Protein AF-A0A950G570-F1 (afdb_monomer_lite)

pLDDT: mean 80.99, std 10.42, range [51.06, 92.0]

Secondary structure (DSSP, 8-state):
-THHHHHHHHHHHTSHHHHHHHHIIIIIHHHHHHHHHHTTTS-HHHHHHHHHHHHHHHHHHHHHHHHHHHHHHHHHHHHHHT-

Structure (mmCIF, N/CA/C/O backbone):
data_AF-A0A950G570-F1
#
_entry.id   AF-A0A950G570-F1
#
loop_
_atom_site.group_PDB
_atom_site.id
_atom_site.type_symbol
_atom_site.label_atom_id
_atom_site.label_alt_id
_atom_site.label_comp_id
_atom_site.label_asym_id
_atom_site.label_entity_id
_atom_site.label_seq_id
_atom_site.pdbx_PDB_ins_code
_atom_site.Cartn_x
_atom_site.Cartn_y
_atom_site.Cartn_z
_atom_site.occupancy
_atom_site.B_iso_or_equiv
_atom_site.auth_seq_id
_atom_site.auth_comp_id
_atom_site.auth_asym_id
_atom_site.auth_atom_id
_atom_site.pdbx_PDB_model_num
ATOM 1 N N . MET A 1 1 ? 6.323 6.944 28.718 1.00 51.06 1 MET A N 1
ATOM 2 C CA . MET A 1 1 ? 6.084 7.744 27.488 1.00 51.06 1 MET A CA 1
ATOM 3 C C . MET A 1 1 ? 5.575 6.935 26.281 1.00 51.06 1 MET A C 1
ATOM 5 O O . MET A 1 1 ? 4.844 7.510 25.486 1.00 51.06 1 MET A O 1
ATOM 9 N N . GLN A 1 2 ? 5.871 5.633 26.130 1.00 51.50 2 GLN A N 1
ATOM 10 C CA . GLN A 1 2 ? 5.460 4.826 24.956 1.00 51.50 2 GLN A CA 1
ATOM 11 C C . GLN A 1 2 ? 3.942 4.604 24.779 1.00 51.50 2 GLN A C 1
ATOM 13 O O . GLN A 1 2 ? 3.473 4.557 23.643 1.00 51.50 2 GLN A O 1
ATOM 18 N N . ALA A 1 3 ? 3.153 4.542 25.860 1.00 58.72 3 ALA A N 1
ATOM 19 C CA . ALA A 1 3 ? 1.695 4.362 25.768 1.00 58.72 3 ALA A CA 1
ATOM 20 C C . ALA A 1 3 ? 0.999 5.473 24.951 1.00 58.72 3 ALA A C 1
ATOM 22 O O . ALA A 1 3 ? -0.001 5.226 24.284 1.00 58.72 3 ALA A O 1
ATOM 23 N N . ASN A 1 4 ? 1.569 6.683 24.934 1.00 68.88 4 ASN A N 1
ATOM 24 C CA . ASN A 1 4 ? 1.003 7.821 24.210 1.00 68.88 4 ASN A CA 1
ATOM 25 C C . ASN A 1 4 ? 1.217 7.725 22.684 1.00 68.88 4 ASN A C 1
ATOM 27 O O . ASN A 1 4 ? 0.418 8.245 21.909 1.00 68.88 4 ASN A O 1
ATOM 31 N N . LEU A 1 5 ? 2.275 7.035 22.237 1.00 64.56 5 LEU A N 1
ATOM 32 C CA . LEU A 1 5 ? 2.567 6.826 20.815 1.00 64.56 5 LEU A CA 1
ATOM 33 C C . LEU A 1 5 ? 1.625 5.791 20.201 1.00 64.56 5 LEU A C 1
ATOM 35 O O . LEU A 1 5 ? 1.035 6.067 19.163 1.00 64.56 5 LEU A O 1
ATOM 39 N N . LEU A 1 6 ? 1.414 4.651 20.864 1.00 63.88 6 LEU A N 1
ATOM 40 C CA . LEU A 1 6 ? 0.488 3.615 20.387 1.00 63.88 6 LEU A CA 1
ATOM 41 C C . LEU A 1 6 ? -0.953 4.132 20.299 1.00 63.88 6 LEU A C 1
ATOM 43 O O . LEU A 1 6 ? -1.632 3.893 19.304 1.00 63.88 6 LEU A O 1
ATOM 47 N N . LEU A 1 7 ? -1.393 4.913 21.290 1.00 64.00 7 LEU A N 1
ATOM 48 C CA . LEU A 1 7 ? -2.707 5.560 21.268 1.00 64.00 7 LEU A CA 1
ATOM 49 C C . LEU A 1 7 ? -2.816 6.611 20.152 1.00 64.00 7 LEU A C 1
ATOM 51 O O . LEU A 1 7 ? -3.850 6.696 19.487 1.00 64.00 7 LEU A O 1
ATOM 55 N N . ARG A 1 8 ? -1.746 7.375 19.884 1.00 61.94 8 ARG A N 1
ATOM 56 C CA . ARG A 1 8 ? -1.696 8.309 18.746 1.00 61.94 8 ARG A CA 1
ATOM 57 C C . ARG A 1 8 ? -1.734 7.596 17.400 1.00 61.94 8 ARG A C 1
ATOM 59 O O . ARG A 1 8 ? -2.482 8.031 16.531 1.00 61.94 8 ARG A O 1
ATOM 66 N N . PHE A 1 9 ? -0.978 6.515 17.228 1.00 62.19 9 PHE A N 1
ATOM 67 C CA . PHE A 1 9 ? -0.995 5.715 16.003 1.00 62.19 9 PHE A CA 1
ATOM 68 C C . PHE A 1 9 ? -2.358 5.055 15.784 1.00 62.19 9 PHE A C 1
ATOM 70 O O . PHE A 1 9 ? -2.893 5.133 14.683 1.00 62.19 9 PHE A O 1
ATOM 77 N N . GLY A 1 10 ? -2.973 4.506 16.835 1.00 61.56 10 GLY A N 1
ATOM 78 C CA . GLY A 1 10 ? -4.332 3.966 16.775 1.00 61.56 10 GLY A CA 1
ATOM 79 C C . GLY A 1 10 ? -5.364 5.014 16.348 1.00 61.56 10 GLY A C 1
ATOM 80 O O . GLY A 1 10 ? -6.152 4.769 15.437 1.00 61.56 10 GLY A O 1
ATOM 81 N N . ASN A 1 11 ? -5.316 6.222 16.921 1.00 67.44 11 ASN A N 1
ATOM 82 C CA . ASN A 1 11 ? -6.194 7.327 16.510 1.00 67.44 11 ASN A CA 1
ATOM 83 C C . ASN A 1 11 ? -5.886 7.865 15.106 1.00 67.44 11 ASN A C 1
ATOM 85 O O . ASN A 1 11 ? -6.789 8.336 14.415 1.00 67.44 11 ASN A O 1
ATOM 89 N N . TYR A 1 12 ? -4.627 7.808 14.675 1.00 65.12 12 TYR A N 1
ATOM 90 C CA . TYR A 1 12 ? -4.226 8.213 13.334 1.00 65.12 12 TYR A CA 1
ATOM 91 C C . TYR A 1 12 ? -4.768 7.239 12.282 1.00 65.12 12 TYR A C 1
ATOM 93 O O . TYR A 1 12 ? -5.391 7.681 11.319 1.00 65.12 12 TYR A O 1
ATOM 101 N N . ILE A 1 13 ? -4.607 5.933 12.511 1.00 66.00 13 ILE A N 1
ATOM 102 C CA . ILE A 1 13 ? -5.066 4.839 11.642 1.00 66.00 13 ILE A CA 1
ATOM 103 C C . ILE A 1 13 ? -6.600 4.695 11.676 1.00 66.00 13 ILE A C 1
ATOM 105 O O . ILE A 1 13 ? -7.200 4.294 10.690 1.00 66.00 13 ILE A O 1
ATOM 109 N N . SER A 1 14 ? -7.261 5.118 12.757 1.00 69.62 14 SER A N 1
ATOM 110 C CA . SER A 1 14 ? -8.729 5.226 12.876 1.00 69.62 14 SER A CA 1
ATOM 111 C C . SER A 1 14 ? -9.374 6.206 11.875 1.00 69.62 14 SER A C 1
ATOM 113 O O . SER A 1 14 ? -10.593 6.246 11.710 1.00 69.62 14 SER A O 1
ATOM 115 N N . ARG A 1 15 ? -8.588 7.006 11.147 1.00 77.31 15 ARG A N 1
ATOM 116 C CA . ARG A 1 15 ? -9.109 7.795 10.027 1.00 77.31 15 ARG A CA 1
ATOM 117 C C . ARG A 1 15 ? -8.924 7.022 8.726 1.00 77.31 15 ARG A C 1
ATOM 119 O O . ARG A 1 15 ? -7.794 6.769 8.319 1.00 77.31 15 ARG A O 1
ATOM 126 N N . LYS A 1 16 ? -10.031 6.760 8.022 1.00 76.62 16 LYS A N 1
ATOM 127 C CA . LYS A 1 16 ? -10.064 6.085 6.711 1.00 76.62 16 LYS A CA 1
ATOM 128 C C . LYS A 1 16 ? -8.933 6.504 5.747 1.00 76.62 16 LYS A C 1
ATOM 130 O O . LYS A 1 16 ? -8.246 5.611 5.264 1.00 76.62 16 LYS A O 1
ATOM 135 N N . PRO A 1 17 ? -8.677 7.800 5.463 1.00 80.94 17 PRO A N 1
ATOM 136 C CA . PRO A 1 17 ? -7.612 8.177 4.527 1.00 80.94 17 PRO A CA 1
ATOM 137 C C . PRO A 1 17 ? -6.211 7.775 5.008 1.00 80.94 17 PRO A C 1
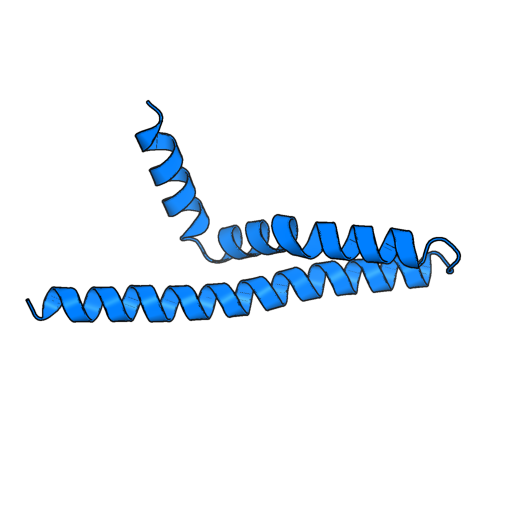ATOM 139 O O . PRO A 1 17 ? -5.389 7.348 4.205 1.00 80.94 17 PRO A O 1
ATOM 142 N N . ASN A 1 18 ? -5.952 7.841 6.314 1.00 82.56 18 ASN A N 1
ATOM 143 C CA . ASN A 1 18 ? -4.660 7.475 6.891 1.00 82.56 18 ASN A CA 1
ATOM 144 C C . ASN A 1 18 ? -4.460 5.954 6.913 1.00 82.56 18 ASN A C 1
ATOM 146 O O . ASN A 1 18 ? -3.352 5.486 6.669 1.00 82.56 18 ASN A O 1
ATOM 150 N N . PHE A 1 19 ? -5.525 5.183 7.167 1.00 85.69 19 PHE A N 1
ATOM 151 C CA . PHE A 1 19 ? -5.497 3.723 7.039 1.00 85.69 19 PHE A CA 1
ATOM 152 C C . PHE A 1 19 ? -5.171 3.301 5.608 1.00 85.69 19 PHE A C 1
ATOM 154 O O . PHE A 1 19 ? -4.327 2.438 5.390 1.00 85.69 19 PHE A O 1
ATOM 161 N N . LEU A 1 20 ? -5.826 3.928 4.627 1.00 85.50 20 LEU A N 1
ATOM 162 C CA . LEU A 1 20 ? -5.593 3.638 3.216 1.00 85.50 20 LEU A CA 1
ATOM 163 C C . LEU A 1 20 ? -4.166 3.993 2.804 1.00 85.50 20 LEU A C 1
ATOM 165 O O . LEU A 1 20 ? -3.521 3.190 2.140 1.00 85.50 20 LEU A O 1
ATOM 169 N N . LEU A 1 21 ? -3.648 5.139 3.255 1.00 86.81 21 LEU A N 1
ATOM 170 C CA . LEU A 1 21 ? -2.252 5.512 3.036 1.00 86.81 21 LEU A CA 1
ATOM 171 C C . LEU A 1 21 ? -1.298 4.467 3.635 1.00 86.81 21 LEU A C 1
ATOM 173 O O . LEU A 1 21 ? -0.398 3.994 2.947 1.00 86.81 21 LEU A O 1
ATOM 177 N N . ALA A 1 22 ? -1.525 4.067 4.889 1.00 85.69 22 ALA A N 1
ATOM 178 C CA . ALA A 1 22 ? -0.724 3.042 5.551 1.00 85.69 22 ALA A CA 1
ATOM 179 C C . ALA A 1 22 ? -0.786 1.703 4.799 1.00 85.69 22 ALA A C 1
ATOM 181 O O . ALA A 1 22 ? 0.245 1.078 4.587 1.00 85.69 22 ALA A O 1
ATOM 182 N N . SER A 1 23 ? -1.963 1.300 4.316 1.00 88.31 23 SER A N 1
ATOM 183 C CA . SER A 1 23 ? -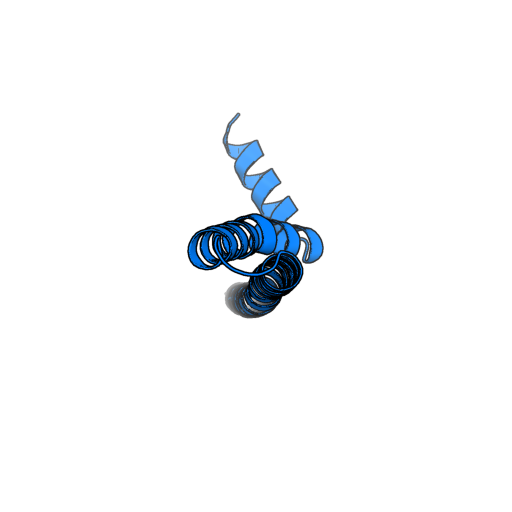2.135 0.090 3.506 1.00 88.31 23 SER A CA 1
ATOM 184 C C . SER A 1 23 ? -1.374 0.158 2.181 1.00 88.31 23 SER A C 1
ATOM 186 O O . SER A 1 23 ? -0.670 -0.784 1.825 1.00 88.31 23 SER A O 1
ATOM 188 N N . VAL A 1 24 ? -1.462 1.274 1.453 1.00 88.75 24 VAL A N 1
ATOM 189 C CA . VAL A 1 24 ? -0.721 1.460 0.194 1.00 88.75 24 VAL A CA 1
ATOM 190 C C . VAL A 1 24 ? 0.785 1.429 0.444 1.00 88.75 24 VAL A C 1
ATOM 192 O O . VAL A 1 24 ? 1.514 0.806 -0.319 1.00 88.75 24 VAL A O 1
ATOM 195 N N . ILE A 1 25 ? 1.261 2.031 1.532 1.00 89.31 25 ILE A N 1
ATOM 196 C CA . ILE A 1 25 ? 2.686 2.017 1.878 1.00 89.31 25 ILE A CA 1
ATOM 197 C C . ILE A 1 25 ? 3.147 0.611 2.286 1.00 89.31 25 ILE A C 1
ATOM 199 O O . ILE A 1 25 ? 4.206 0.171 1.853 1.00 89.31 25 ILE A O 1
ATOM 203 N N . SER A 1 26 ? 2.370 -0.107 3.098 1.00 88.56 26 SER A N 1
ATOM 204 C CA . SER A 1 26 ? 2.758 -1.422 3.624 1.00 88.56 26 SER A CA 1
ATOM 205 C C . SER A 1 26 ? 2.557 -2.576 2.642 1.00 88.56 26 SER A C 1
ATOM 207 O O . SER A 1 26 ? 3.266 -3.569 2.751 1.00 88.56 26 SER A O 1
ATOM 209 N N . PHE A 1 27 ? 1.616 -2.468 1.702 1.00 86.81 27 PHE A N 1
ATOM 210 C CA . PHE A 1 27 ? 1.301 -3.533 0.742 1.00 86.81 27 PHE A CA 1
ATOM 211 C C . PHE A 1 27 ? 1.504 -3.096 -0.708 1.00 86.81 27 PHE A C 1
ATOM 213 O O . PHE A 1 27 ? 2.106 -3.829 -1.482 1.00 86.81 27 PHE A O 1
ATOM 220 N N . GLY A 1 28 ? 1.062 -1.893 -1.078 1.00 86.12 28 GLY A N 1
ATOM 221 C CA . GLY A 1 28 ? 1.172 -1.403 -2.454 1.00 86.12 28 GLY A CA 1
ATOM 222 C C . GLY A 1 28 ? 2.614 -1.149 -2.899 1.00 86.12 28 GLY A C 1
ATOM 223 O O . GLY A 1 28 ? 2.994 -1.574 -3.985 1.00 86.12 28 GLY A O 1
ATOM 224 N N . ILE A 1 29 ? 3.436 -0.508 -2.059 1.00 88.88 29 ILE A N 1
ATOM 225 C CA . ILE A 1 29 ? 4.846 -0.231 -2.385 1.00 88.88 29 ILE A CA 1
ATOM 226 C C . ILE A 1 29 ? 5.658 -1.529 -2.515 1.00 88.88 29 ILE A C 1
ATOM 228 O O . ILE A 1 29 ? 6.319 -1.682 -3.541 1.00 88.88 29 ILE A O 1
ATOM 232 N N . PRO A 1 30 ? 5.614 -2.489 -1.566 1.00 90.62 30 PRO A N 1
ATOM 233 C CA . PRO A 1 30 ? 6.324 -3.753 -1.738 1.00 90.62 30 PRO A CA 1
ATOM 234 C C . PRO A 1 30 ? 5.894 -4.516 -2.990 1.00 90.62 30 PRO A C 1
ATOM 236 O O . PRO A 1 30 ? 6.761 -4.998 -3.709 1.00 90.62 30 PRO A O 1
ATOM 239 N N . VAL A 1 31 ? 4.592 -4.565 -3.297 1.00 88.44 31 VAL A N 1
ATOM 240 C CA . VAL A 1 31 ? 4.087 -5.213 -4.520 1.00 88.44 31 VAL A CA 1
ATOM 241 C C . VAL A 1 31 ? 4.626 -4.518 -5.769 1.00 88.44 31 VAL A C 1
ATOM 243 O O . VAL A 1 31 ? 5.176 -5.191 -6.634 1.00 88.44 31 VAL A O 1
ATOM 246 N N . ALA A 1 32 ? 4.564 -3.186 -5.832 1.00 87.44 32 ALA A N 1
ATOM 247 C CA . ALA A 1 32 ? 5.100 -2.422 -6.958 1.00 87.44 32 ALA A CA 1
ATOM 248 C C . ALA A 1 32 ? 6.620 -2.614 -7.127 1.00 87.44 32 ALA A C 1
ATOM 250 O O . ALA A 1 32 ? 7.110 -2.704 -8.251 1.00 87.44 32 ALA A O 1
ATOM 251 N N . ILE A 1 33 ? 7.375 -2.717 -6.026 1.00 88.50 33 ILE A N 1
ATOM 252 C CA . ILE A 1 33 ? 8.813 -3.023 -6.063 1.00 88.50 33 ILE A CA 1
ATOM 253 C C . ILE A 1 33 ? 9.042 -4.444 -6.589 1.00 88.50 33 ILE A C 1
ATOM 255 O O . ILE A 1 33 ? 9.881 -4.635 -7.466 1.00 88.50 33 ILE A O 1
ATOM 259 N N . THR A 1 34 ? 8.309 -5.441 -6.086 1.00 89.00 34 THR A N 1
ATOM 260 C CA . THR A 1 34 ? 8.422 -6.829 -6.556 1.00 89.00 34 THR A CA 1
ATOM 261 C C . THR A 1 34 ? 8.096 -6.938 -8.044 1.00 89.00 34 THR A C 1
ATOM 263 O O . THR A 1 34 ? 8.844 -7.574 -8.780 1.00 89.00 34 THR A O 1
ATOM 266 N N . GLU A 1 35 ? 7.042 -6.271 -8.512 1.00 86.56 35 GLU A N 1
ATOM 267 C CA . GLU A 1 35 ? 6.689 -6.219 -9.932 1.00 86.56 35 GLU A CA 1
ATOM 268 C C . GLU A 1 35 ? 7.773 -5.542 -10.773 1.00 86.56 35 GLU A C 1
ATOM 270 O O . GLU A 1 35 ? 8.140 -6.067 -11.821 1.00 86.56 35 GLU A O 1
ATOM 275 N N . ALA A 1 36 ? 8.341 -4.426 -10.309 1.00 85.62 36 ALA A N 1
ATOM 276 C CA . ALA A 1 36 ? 9.422 -3.744 -11.016 1.00 85.62 36 ALA A CA 1
ATOM 277 C C . ALA A 1 36 ? 10.693 -4.603 -11.120 1.00 85.62 36 ALA A C 1
ATOM 279 O O . ALA A 1 36 ? 11.368 -4.580 -12.146 1.00 85.62 36 ALA A O 1
ATOM 280 N N . VAL A 1 37 ? 11.005 -5.387 -10.083 1.00 89.88 37 VAL A N 1
ATOM 281 C CA . VAL A 1 37 ? 12.134 -6.329 -10.098 1.00 89.88 37 VAL A CA 1
ATOM 282 C C . VAL A 1 37 ? 11.874 -7.473 -11.082 1.00 89.88 37 VAL A C 1
ATOM 284 O O . VAL A 1 37 ? 12.744 -7.788 -11.895 1.00 89.88 37 VAL A O 1
ATOM 287 N N . LEU A 1 38 ? 10.676 -8.066 -11.048 1.00 90.38 38 LEU A N 1
ATOM 288 C CA . LEU A 1 38 ? 10.286 -9.162 -11.944 1.00 90.38 38 LEU A CA 1
ATOM 289 C C . LEU A 1 38 ? 10.202 -8.729 -13.414 1.00 90.38 38 LEU A C 1
ATOM 291 O O . LEU A 1 38 ? 10.492 -9.524 -14.302 1.00 90.38 38 LEU A O 1
ATOM 295 N N . LEU A 1 39 ? 9.822 -7.478 -13.672 1.00 90.88 39 LEU A N 1
ATOM 296 C CA . LEU A 1 39 ? 9.659 -6.906 -15.011 1.00 90.88 39 LEU A CA 1
ATOM 297 C C . LEU A 1 39 ? 10.843 -6.023 -15.425 1.00 90.88 39 LEU A C 1
ATOM 299 O O . LEU A 1 39 ? 10.694 -5.174 -16.298 1.00 90.88 39 LEU A O 1
ATOM 303 N N . SER A 1 40 ? 12.017 -6.210 -14.822 1.00 86.50 40 SER A N 1
ATOM 304 C CA . SER A 1 40 ? 13.200 -5.370 -15.065 1.00 86.50 40 SER A CA 1
ATOM 305 C C . SER A 1 40 ? 13.683 -5.351 -16.524 1.00 86.50 40 SER A C 1
ATOM 307 O O . SER A 1 40 ? 14.278 -4.364 -16.951 1.00 86.50 40 SER A O 1
ATOM 309 N N . GLU A 1 41 ? 13.384 -6.390 -17.308 1.00 89.31 41 GLU A N 1
ATOM 310 C CA . GLU A 1 41 ? 13.694 -6.465 -18.746 1.00 89.31 41 GLU A CA 1
ATOM 311 C C . GLU A 1 41 ? 12.579 -5.899 -19.646 1.00 89.31 41 GLU A C 1
ATOM 313 O O . GLU A 1 41 ? 12.740 -5.790 -20.864 1.00 89.31 41 GLU A O 1
ATOM 318 N N . ALA A 1 42 ? 11.429 -5.541 -19.070 1.00 89.00 42 ALA A N 1
ATOM 319 C CA . ALA A 1 42 ? 10.290 -5.039 -19.818 1.00 89.00 42 ALA A CA 1
ATOM 320 C C . ALA A 1 42 ? 10.455 -3.549 -20.184 1.00 89.00 42 ALA A C 1
ATOM 322 O O . ALA A 1 42 ? 11.136 -2.788 -19.493 1.00 89.00 42 ALA A O 1
ATOM 323 N N . PRO A 1 43 ? 9.768 -3.082 -21.241 1.00 92.00 43 PRO A N 1
ATOM 324 C CA . PRO A 1 43 ? 9.648 -1.664 -21.543 1.00 92.00 43 PRO A CA 1
ATOM 325 C C . PRO A 1 43 ? 9.212 -0.841 -20.316 1.00 92.00 43 PRO A C 1
ATOM 327 O O . PRO A 1 43 ? 8.297 -1.252 -19.597 1.00 92.00 43 PRO A O 1
ATOM 330 N N . PRO A 1 44 ? 9.759 0.371 -20.113 1.00 86.25 44 PRO A N 1
ATOM 331 C CA . PRO A 1 44 ? 9.470 1.195 -18.935 1.00 86.25 44 PRO A CA 1
ATOM 332 C C . PRO A 1 44 ? 7.985 1.558 -18.781 1.00 86.25 44 PRO A C 1
ATOM 334 O O . PRO A 1 44 ? 7.512 1.761 -17.667 1.00 86.25 44 PRO A O 1
ATOM 337 N N . ILE A 1 45 ? 7.220 1.579 -19.879 1.00 91.12 45 ILE A N 1
ATOM 338 C CA . ILE A 1 45 ? 5.756 1.739 -19.850 1.00 91.12 45 ILE A CA 1
ATOM 339 C C . ILE A 1 45 ? 5.076 0.568 -19.128 1.00 91.12 45 ILE A C 1
ATOM 341 O O . ILE A 1 45 ? 4.151 0.789 -18.352 1.00 91.12 45 ILE A O 1
ATOM 345 N N . ILE A 1 46 ? 5.533 -0.667 -19.351 1.00 86.25 46 ILE A N 1
ATOM 346 C CA . ILE A 1 46 ? 4.973 -1.866 -18.713 1.00 86.25 46 ILE A CA 1
ATOM 347 C C . ILE A 1 46 ? 5.309 -1.871 -17.222 1.00 86.25 46 ILE A C 1
ATOM 349 O O . ILE A 1 46 ? 4.429 -2.130 -16.408 1.00 86.25 46 ILE A O 1
ATOM 353 N N . 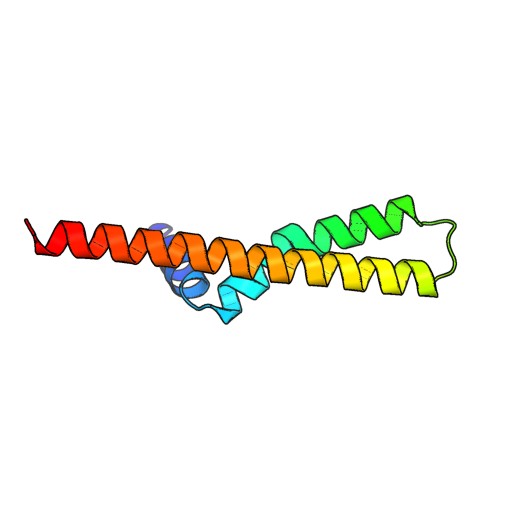ILE A 1 47 ? 6.538 -1.496 -16.858 1.00 86.56 47 ILE A N 1
ATOM 354 C CA . ILE A 1 47 ? 6.949 -1.334 -15.455 1.00 86.56 47 ILE A CA 1
ATOM 355 C C . ILE A 1 47 ? 6.106 -0.249 -14.769 1.00 86.56 47 ILE A C 1
ATOM 357 O O . ILE A 1 47 ? 5.631 -0.446 -13.653 1.00 86.56 47 ILE A O 1
ATOM 361 N N . GLY A 1 48 ? 5.864 0.877 -15.449 1.00 84.25 48 GLY A N 1
ATOM 362 C CA . GLY A 1 48 ? 5.008 1.951 -14.945 1.00 84.25 48 GLY A CA 1
ATOM 363 C C . GLY A 1 48 ? 3.555 1.514 -14.742 1.00 84.25 48 GLY A C 1
ATOM 364 O O . GLY A 1 48 ? 2.959 1.822 -13.711 1.00 84.25 48 GLY A O 1
ATOM 365 N N . LEU A 1 49 ? 2.989 0.760 -15.690 1.00 88.88 49 LEU A N 1
ATOM 366 C CA . LEU A 1 49 ? 1.636 0.206 -15.573 1.00 88.88 49 LEU A CA 1
ATOM 367 C C . LEU A 1 49 ? 1.531 -0.834 -14.454 1.00 88.88 49 LEU A C 1
ATOM 369 O O . LEU A 1 49 ? 0.552 -0.811 -13.710 1.00 88.88 49 LEU A O 1
ATOM 373 N N . ALA A 1 50 ? 2.536 -1.697 -14.305 1.00 85.62 50 ALA A N 1
ATOM 374 C CA . ALA A 1 50 ? 2.607 -2.652 -13.206 1.00 85.62 50 ALA A CA 1
ATOM 375 C C . ALA A 1 50 ? 2.653 -1.915 -11.861 1.00 85.62 50 ALA A C 1
ATOM 377 O O . ALA A 1 50 ? 1.763 -2.100 -11.042 1.00 85.62 50 ALA A O 1
ATOM 378 N N . ALA A 1 51 ? 3.553 -0.939 -11.694 1.00 85.56 51 ALA A N 1
ATOM 379 C CA . ALA A 1 51 ? 3.637 -0.139 -10.472 1.00 85.56 51 ALA A CA 1
ATOM 380 C C . ALA A 1 51 ? 2.306 0.549 -10.099 1.00 85.56 51 ALA A C 1
ATOM 382 O O . ALA A 1 51 ? 1.931 0.579 -8.925 1.00 85.56 51 ALA A O 1
ATOM 383 N N . LEU A 1 52 ? 1.557 1.068 -11.081 1.00 87.56 52 LEU A N 1
ATOM 384 C CA . LEU A 1 52 ? 0.205 1.595 -10.853 1.00 87.56 52 LEU A CA 1
ATOM 385 C C . LEU A 1 52 ? -0.778 0.499 -10.408 1.00 87.56 52 LEU A C 1
ATOM 387 O O . LEU A 1 52 ? -1.598 0.740 -9.519 1.00 87.56 52 LEU A O 1
ATOM 391 N N . GLY A 1 53 ? -0.676 -0.700 -10.984 1.00 87.12 53 GLY A N 1
ATOM 392 C CA . GLY A 1 53 ? -1.404 -1.897 -10.564 1.00 87.12 53 GLY A CA 1
ATOM 393 C C . GLY A 1 53 ? -1.106 -2.295 -9.116 1.00 87.12 53 GLY A C 1
ATOM 394 O O . GLY A 1 53 ? -2.042 -2.459 -8.333 1.00 87.12 53 GLY A O 1
ATOM 395 N N . GLY A 1 54 ? 0.168 -2.355 -8.721 1.00 86.19 54 GLY A N 1
ATOM 396 C CA . GLY A 1 54 ? 0.592 -2.646 -7.350 1.00 86.19 54 GLY A CA 1
ATOM 397 C C . GLY A 1 54 ? 0.073 -1.629 -6.329 1.00 86.19 54 GLY A C 1
ATOM 398 O O . GLY A 1 54 ? -0.498 -2.004 -5.299 1.00 86.19 54 GLY A O 1
ATOM 399 N N . LEU A 1 55 ? 0.163 -0.330 -6.638 1.00 86.38 55 LEU A N 1
ATOM 400 C CA . LEU A 1 55 ? -0.413 0.729 -5.798 1.00 86.38 55 LEU A CA 1
ATOM 401 C C . LEU A 1 55 ? -1.944 0.617 -5.702 1.00 86.38 55 LEU A C 1
ATOM 403 O O . LEU A 1 55 ? -2.506 0.752 -4.610 1.00 86.38 55 LEU A O 1
ATOM 407 N N . GLY A 1 56 ? -2.616 0.322 -6.818 1.00 88.56 56 GLY A N 1
ATOM 408 C CA . GLY A 1 56 ? -4.057 0.076 -6.861 1.00 88.56 56 GLY A CA 1
ATOM 409 C C . GLY A 1 56 ? -4.471 -1.131 -6.017 1.00 88.56 56 GLY A C 1
ATOM 410 O O . GLY A 1 56 ? -5.428 -1.048 -5.246 1.00 88.56 56 GLY A O 1
ATOM 411 N N . CYS A 1 57 ? -3.707 -2.221 -6.083 1.00 88.56 57 CYS A N 1
ATOM 412 C CA . CYS A 1 57 ? -3.918 -3.419 -5.277 1.00 88.56 57 CYS A CA 1
ATOM 413 C C . CYS A 1 57 ? -3.815 -3.105 -3.775 1.00 88.56 57 CYS A C 1
ATOM 415 O O . CYS A 1 57 ? -4.715 -3.447 -3.005 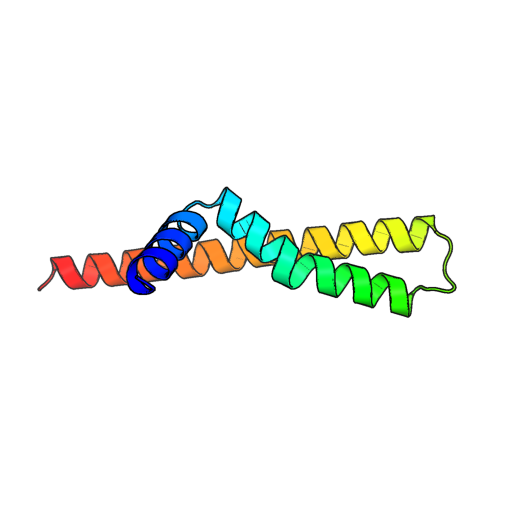1.00 88.56 57 CYS A O 1
ATOM 417 N N . GLY A 1 58 ? -2.790 -2.347 -3.362 1.00 88.62 58 GLY A N 1
ATOM 418 C CA . GLY A 1 58 ? -2.635 -1.892 -1.976 1.00 88.62 58 GLY A CA 1
ATOM 419 C C . GLY A 1 5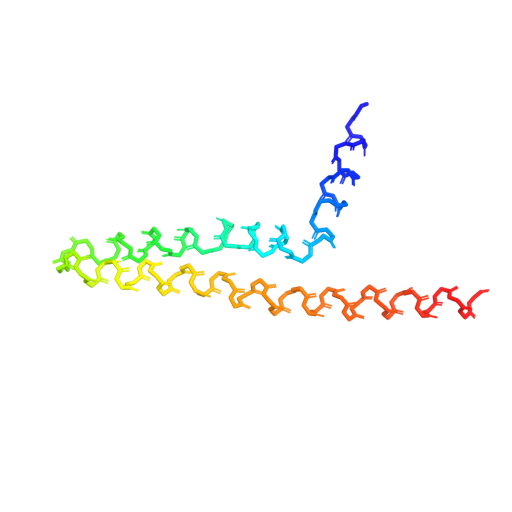8 ? -3.786 -1.002 -1.484 1.00 88.62 58 GLY A C 1
ATOM 420 O O . GLY A 1 58 ? -4.180 -1.081 -0.314 1.00 88.62 58 GLY A O 1
ATOM 421 N N . TYR A 1 59 ? -4.364 -0.188 -2.371 1.00 87.06 59 TYR A N 1
ATOM 422 C CA . TYR A 1 59 ? -5.527 0.646 -2.063 1.00 87.06 59 TYR A CA 1
ATOM 423 C C . TYR A 1 59 ? -6.807 -0.185 -1.893 1.00 87.06 59 TYR A C 1
ATOM 425 O O . TYR A 1 59 ? -7.526 -0.011 -0.906 1.00 87.06 59 TYR A O 1
ATOM 433 N N . VAL A 1 60 ? -7.076 -1.120 -2.812 1.00 90.12 60 VAL A N 1
ATOM 434 C CA . VAL A 1 60 ? -8.232 -2.032 -2.742 1.00 90.12 60 VAL A CA 1
ATOM 435 C C . VAL A 1 60 ? -8.149 -2.918 -1.501 1.00 90.12 60 VAL A C 1
ATOM 437 O O . VAL A 1 60 ? -9.127 -3.031 -0.762 1.00 90.12 60 VAL A O 1
ATOM 440 N N . TRP A 1 61 ? -6.971 -3.474 -1.212 1.00 90.25 61 TRP A N 1
ATOM 441 C CA . TRP A 1 61 ? -6.720 -4.224 0.019 1.00 90.25 61 TRP A CA 1
ATOM 442 C C . TRP A 1 61 ? -7.032 -3.390 1.266 1.00 90.25 61 TRP A C 1
ATOM 444 O O . TRP A 1 61 ? -7.736 -3.845 2.172 1.00 90.25 61 TRP A O 1
ATOM 454 N N . GLY A 1 62 ? -6.588 -2.131 1.274 1.00 88.56 62 GLY A N 1
ATOM 455 C CA . GLY A 1 62 ? -6.877 -1.180 2.341 1.00 88.56 62 GLY A CA 1
ATOM 456 C C . GLY A 1 62 ? -8.373 -0.920 2.518 1.00 88.56 62 GLY A C 1
ATOM 457 O O . GLY A 1 62 ? -8.854 -0.873 3.647 1.00 88.56 62 GLY A O 1
ATOM 458 N N . LEU A 1 63 ? -9.138 -0.795 1.430 1.00 88.81 63 LEU A N 1
ATOM 459 C CA . LEU A 1 63 ? -10.595 -0.641 1.505 1.00 88.81 63 LEU A CA 1
ATOM 460 C C . LEU A 1 63 ? -11.272 -1.880 2.101 1.00 88.81 63 LEU A C 1
ATOM 462 O O . LEU A 1 63 ? -12.150 -1.740 2.956 1.00 88.81 63 LEU A O 1
ATOM 466 N N . CYS A 1 64 ? -10.856 -3.076 1.681 1.00 89.81 64 CYS A N 1
ATOM 467 C CA . CYS A 1 64 ? -11.381 -4.339 2.197 1.00 89.81 64 CYS A CA 1
ATOM 468 C C . CYS A 1 64 ? -11.122 -4.476 3.701 1.00 89.81 64 CYS A C 1
ATOM 470 O O . CYS A 1 64 ? -12.058 -4.701 4.471 1.00 89.81 64 CYS A O 1
ATOM 472 N N . MET A 1 65 ? -9.875 -4.269 4.133 1.00 87.19 65 MET A N 1
ATOM 473 C CA . MET A 1 65 ? -9.508 -4.365 5.547 1.00 87.19 65 MET A CA 1
ATOM 474 C C . MET A 1 65 ? -10.145 -3.271 6.396 1.00 87.19 65 MET A C 1
ATOM 476 O O . MET A 1 65 ? -10.596 -3.548 7.506 1.00 87.19 65 MET A O 1
ATOM 480 N N . TRP A 1 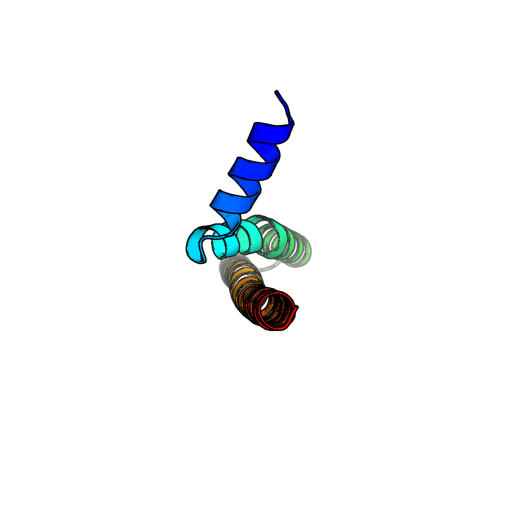66 ? -10.267 -2.052 5.865 1.00 85.38 66 TRP A N 1
ATOM 481 C CA . TRP A 1 66 ? -10.999 -0.984 6.534 1.00 85.38 66 TRP A CA 1
ATOM 482 C C . TRP A 1 66 ? -12.443 -1.397 6.822 1.00 85.38 66 TRP A C 1
ATOM 484 O O . TRP A 1 66 ? -12.919 -1.239 7.944 1.00 85.38 66 TRP A O 1
ATOM 494 N N . ASN A 1 67 ? -13.132 -1.962 5.828 1.00 87.19 67 ASN A N 1
ATOM 495 C CA . ASN A 1 67 ? -14.519 -2.385 5.977 1.00 87.19 67 ASN A CA 1
ATOM 496 C C . ASN A 1 67 ? -14.663 -3.532 6.993 1.00 87.19 67 ASN A C 1
ATOM 498 O O . ASN A 1 67 ? -15.563 -3.501 7.830 1.00 87.19 67 ASN A O 1
ATOM 502 N N . LEU A 1 68 ? -13.754 -4.513 6.967 1.00 87.38 68 LEU A N 1
ATOM 503 C CA . LEU A 1 68 ? -13.733 -5.610 7.941 1.00 87.38 68 LEU A CA 1
ATOM 504 C C . LEU A 1 68 ? -13.509 -5.102 9.369 1.00 87.38 68 LEU A C 1
ATOM 506 O O . LEU A 1 68 ? -14.314 -5.408 10.250 1.00 87.38 68 LEU A O 1
ATOM 510 N N . MET A 1 69 ? -12.491 -4.262 9.588 1.00 83.88 69 MET A N 1
ATOM 511 C CA . MET A 1 69 ? -12.239 -3.687 10.912 1.00 83.88 69 MET A CA 1
ATOM 512 C C . MET A 1 69 ? -13.414 -2.845 11.400 1.00 83.88 69 MET A C 1
ATOM 514 O O . MET A 1 69 ? -13.769 -2.912 12.573 1.00 83.88 69 MET A O 1
ATOM 518 N N . PHE A 1 70 ? -14.028 -2.045 10.524 1.00 80.12 70 PHE A N 1
ATOM 519 C CA . PHE A 1 70 ? -15.166 -1.214 10.903 1.00 80.12 70 PHE A CA 1
ATOM 520 C C . PHE A 1 70 ? -16.335 -2.093 11.357 1.00 80.12 70 PHE A C 1
ATOM 522 O O . PHE A 1 70 ? -16.870 -1.883 12.441 1.00 80.12 70 PHE A O 1
ATOM 529 N N . ARG A 1 71 ? -16.675 -3.145 10.603 1.00 80.31 71 ARG A N 1
ATOM 530 C CA . ARG A 1 71 ? -17.725 -4.097 11.005 1.00 80.31 71 ARG A CA 1
ATOM 531 C C . ARG A 1 71 ? -17.433 -4.728 12.365 1.00 80.31 71 ARG A C 1
ATOM 533 O O . ARG A 1 71 ? -18.329 -4.796 13.201 1.00 80.31 71 ARG A O 1
ATOM 540 N N . GLU A 1 72 ? -16.190 -5.125 12.613 1.00 83.38 72 GLU A N 1
ATOM 541 C CA . GLU A 1 72 ? -15.806 -5.763 13.872 1.00 83.38 72 GLU A CA 1
ATOM 542 C C . GLU A 1 72 ? -15.805 -4.787 15.063 1.00 83.38 72 GLU A C 1
ATOM 544 O O . GLU A 1 72 ? -16.261 -5.131 16.153 1.00 83.38 72 GLU A O 1
ATOM 549 N N . ILE A 1 73 ? -15.367 -3.538 14.866 1.00 79.56 73 ILE A N 1
ATOM 550 C CA . ILE A 1 73 ? -15.414 -2.494 15.903 1.00 79.56 73 ILE A CA 1
ATOM 551 C C . ILE A 1 73 ? -16.863 -2.169 16.281 1.00 79.56 73 ILE A C 1
ATOM 553 O O . ILE A 1 73 ? -17.158 -2.013 17.466 1.00 79.56 73 ILE A O 1
ATOM 557 N N . PHE A 1 74 ? -17.768 -2.069 15.303 1.00 74.06 74 PHE A N 1
ATOM 558 C CA . PHE A 1 74 ? -19.184 -1.807 15.570 1.00 74.06 74 PHE A CA 1
ATOM 559 C C . PHE A 1 74 ? -19.866 -2.996 16.251 1.00 74.06 74 PHE A C 1
ATOM 561 O O . PHE A 1 74 ? -20.596 -2.784 17.217 1.00 74.06 74 PHE A O 1
ATOM 568 N N . ALA A 1 75 ? -19.561 -4.230 15.834 1.00 79.44 75 ALA A N 1
ATOM 569 C CA . ALA A 1 75 ? -20.052 -5.435 16.503 1.00 79.44 75 ALA A CA 1
ATOM 570 C C . ALA A 1 75 ? -19.628 -5.470 17.982 1.00 79.44 75 ALA A C 1
ATOM 572 O O . ALA A 1 75 ? -20.467 -5.592 18.872 1.00 79.44 75 ALA A O 1
ATOM 573 N N . ARG A 1 76 ? -18.342 -5.222 18.267 1.00 79.31 76 ARG A N 1
ATOM 574 C CA . ARG A 1 76 ? -17.812 -5.185 19.641 1.00 79.31 76 ARG A CA 1
ATOM 575 C C . ARG A 1 76 ? -18.356 -4.031 20.488 1.00 79.31 76 ARG A C 1
ATOM 577 O O . ARG A 1 76 ? -18.278 -4.102 21.712 1.00 79.31 76 ARG A O 1
ATOM 584 N N . ARG A 1 77 ? -18.831 -2.938 19.878 1.00 75.56 77 ARG A N 1
ATOM 585 C CA . ARG A 1 77 ? -19.497 -1.837 20.600 1.00 75.56 77 ARG A CA 1
ATOM 586 C C . ARG A 1 77 ? -20.933 -2.203 20.960 1.00 75.56 77 ARG A C 1
ATOM 588 O O . ARG A 1 77 ? -21.302 -2.018 22.114 1.00 75.56 77 ARG A O 1
ATOM 595 N N . ALA A 1 78 ? -21.680 -2.789 20.023 1.00 74.69 78 ALA A N 1
ATOM 596 C CA . ALA A 1 78 ? -23.044 -3.260 20.262 1.00 74.69 78 ALA A CA 1
ATOM 597 C C . ALA A 1 78 ? -23.104 -4.304 21.395 1.00 74.69 78 ALA A C 1
ATOM 599 O O . ALA A 1 78 ? -23.986 -4.245 22.244 1.00 74.69 78 ALA A O 1
ATOM 600 N N . GLU A 1 79 ? -22.118 -5.204 21.474 1.00 78.94 79 GLU A N 1
ATOM 601 C CA . GLU A 1 79 ? -22.015 -6.188 22.563 1.00 78.94 79 GLU A CA 1
ATOM 602 C C . GLU A 1 79 ? -21.735 -5.569 23.944 1.00 78.94 79 GLU A C 1
ATOM 604 O O . GLU A 1 79 ? -22.101 -6.153 24.963 1.00 78.94 79 GLU A O 1
ATOM 609 N N . ARG A 1 80 ? -21.073 -4.403 24.009 1.00 74.00 80 ARG A N 1
ATOM 610 C CA . ARG A 1 80 ? -20.781 -3.721 25.284 1.00 74.00 80 ARG A CA 1
ATOM 611 C C . ARG A 1 80 ? -21.953 -2.905 25.810 1.00 74.00 80 ARG A C 1
ATOM 613 O O . ARG A 1 80 ? -22.026 -2.733 27.013 1.00 74.00 80 ARG A O 1
ATOM 620 N N . GLU A 1 81 ? -22.834 -2.410 24.945 1.00 73.12 81 GLU A N 1
ATOM 621 C CA . GLU A 1 81 ? -24.046 -1.686 25.366 1.00 73.12 81 GLU A CA 1
ATOM 622 C C . GLU A 1 81 ? -25.150 -2.622 25.886 1.00 73.12 81 GLU A C 1
ATOM 624 O O . GLU A 1 81 ? -26.088 -2.162 26.529 1.00 73.12 81 GLU A O 1
ATOM 629 N N . GLN A 1 82 ? -25.041 -3.931 25.640 1.00 65.19 82 GLN A N 1
ATOM 630 C CA . GLN A 1 82 ? -25.965 -4.943 26.167 1.00 65.19 82 GLN A CA 1
ATOM 631 C C . GLN A 1 82 ? -25.543 -5.542 27.523 1.00 65.19 82 GLN A C 1
ATOM 633 O O . GLN A 1 82 ? -26.268 -6.384 28.055 1.00 65.19 82 GLN A O 1
ATOM 638 N N . ARG A 1 83 ? -24.387 -5.147 28.075 1.00 52.81 83 ARG A N 1
ATOM 639 C CA . ARG A 1 83 ? -23.908 -5.547 29.410 1.00 52.81 83 ARG A CA 1
ATOM 640 C C . ARG A 1 83 ? -23.983 -4.381 30.382 1.00 52.81 83 ARG A C 1
ATOM 642 O O . ARG A 1 83 ? -24.303 -4.657 31.556 1.00 52.81 83 ARG A O 1
#

Radius of gyration: 17.54 Å; chains: 1; bounding box: 40×18×51 Å

Sequence (83 aa):
MQANLLLRFGNYISRKPNFLLASVISFGIPVAITEAVLLSEAPPIIIGLAALGGLGCGYVWGLCMWNLMFREIFARRAEREQR

Foldseek 3Di:
DVVVVVVVVVVQCVDLVSLLVVLLVVFLVVQLVVLCVVCVVPDVVVSVVSSVVSSVVSNVVSVVVNVVVVVVVVVVVVVVVVD